Protein AF-A0A358DZY5-F1 (afdb_monomer_lite)

pLDDT: mean 95.73, std 4.22, range [78.06,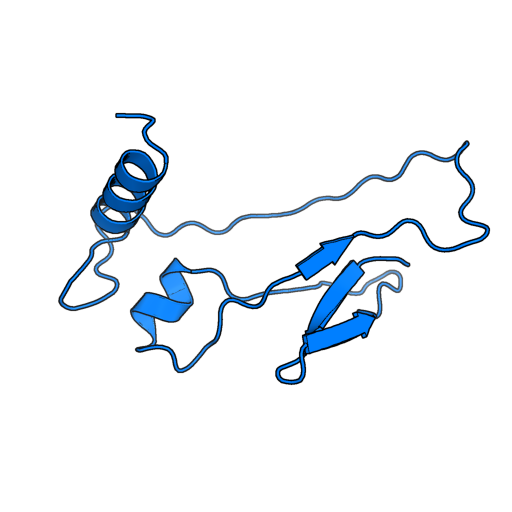 98.81]

InterPro domains:
  IPR005123 Oxoglutarate/iron-dependent dioxygenase domain [PS51471] (1-66)
  IPR027443 Isopenicillin N synthase-like superfamily [G3DSA:2.60.120.330] (1-92)
  IPR044861 Isopenicillin N synthase-like, Fe(2+) 2OG dioxygenase domain [PF03171] (2-66)

Structure (mmCIF, N/CA/C/O backbone):
data_AF-A0A358DZY5-F1
#
_entry.id   AF-A0A358DZY5-F1
#
loop_
_atom_site.group_PDB
_atom_site.id
_atom_site.type_symbol
_atom_site.label_atom_id
_atom_site.label_alt_id
_atom_site.label_comp_id
_atom_site.label_asym_id
_atom_site.label_entity_id
_atom_site.label_seq_id
_atom_site.pdbx_PDB_ins_code
_atom_site.Cartn_x
_atom_site.Cartn_y
_atom_site.Cartn_z
_atom_site.occupancy
_atom_site.B_iso_or_equiv
_atom_site.auth_seq_id
_atom_site.auth_comp_id
_atom_site.auth_asym_id
_atom_site.auth_atom_id
_atom_site.pdbx_PDB_model_num
ATOM 1 N N . PRO A 1 1 ? 10.748 0.073 -16.984 1.00 78.06 1 PRO A N 1
ATOM 2 C CA . PRO A 1 1 ? 10.656 -1.010 -15.970 1.00 78.06 1 PRO A CA 1
ATOM 3 C C . PRO A 1 1 ? 11.398 -0.581 -14.694 1.00 78.06 1 PRO A C 1
ATOM 5 O O . PRO A 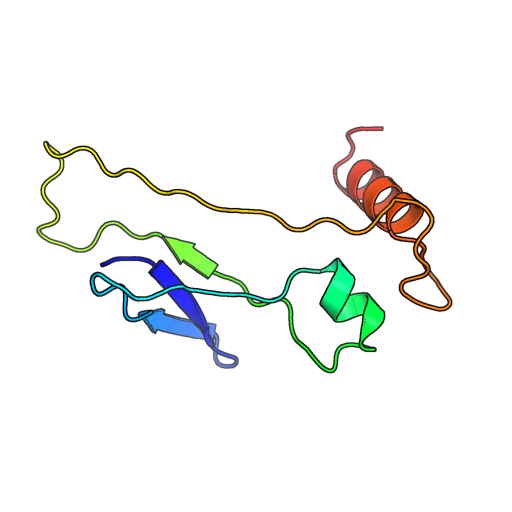1 1 ? 12.312 0.234 -14.794 1.00 78.06 1 PRO A O 1
ATOM 8 N N . GLY A 1 2 ? 10.967 -1.034 -13.514 1.00 90.75 2 GLY A N 1
ATOM 9 C CA . GLY A 1 2 ? 11.598 -0.647 -12.242 1.00 90.75 2 GLY A CA 1
ATOM 10 C C . GLY A 1 2 ? 10.704 -0.764 -11.007 1.00 90.75 2 GLY A C 1
ATOM 11 O O . GLY A 1 2 ? 11.213 -0.683 -9.896 1.00 90.75 2 GLY A O 1
ATOM 12 N N . LEU A 1 3 ? 9.391 -0.951 -11.171 1.00 95.94 3 LEU A N 1
ATOM 13 C CA . LEU A 1 3 ? 8.508 -1.274 -10.052 1.00 95.94 3 LEU A CA 1
ATOM 14 C C . LEU A 1 3 ? 8.802 -2.697 -9.565 1.00 95.94 3 LEU A C 1
ATOM 16 O O . LEU A 1 3 ? 8.816 -3.632 -10.364 1.00 95.94 3 LEU A O 1
ATOM 20 N N . GLN A 1 4 ? 9.014 -2.844 -8.262 1.00 97.31 4 GLN A N 1
ATOM 21 C CA . GLN A 1 4 ? 9.291 -4.114 -7.605 1.00 97.31 4 GLN A CA 1
ATOM 22 C C . GLN A 1 4 ? 8.405 -4.297 -6.379 1.00 97.31 4 GLN A C 1
ATOM 24 O O . GLN A 1 4 ? 8.081 -3.326 -5.691 1.00 97.31 4 GLN A O 1
ATOM 29 N N . VAL A 1 5 ? 8.076 -5.548 -6.074 1.00 97.19 5 VAL A N 1
ATOM 30 C CA . VAL A 1 5 ? 7.349 -5.962 -4.870 1.00 97.19 5 VAL A CA 1
ATOM 31 C C . VAL A 1 5 ? 8.204 -6.924 -4.050 1.00 97.19 5 VAL A C 1
ATOM 33 O O . VAL A 1 5 ? 8.942 -7.735 -4.608 1.00 97.19 5 VAL A O 1
ATOM 36 N N . GLN A 1 6 ? 8.145 -6.816 -2.726 1.00 97.62 6 GLN A N 1
ATOM 37 C CA . GLN A 1 6 ? 8.894 -7.690 -1.833 1.00 97.62 6 GLN A CA 1
ATOM 38 C C . GLN A 1 6 ? 8.157 -9.021 -1.650 1.00 97.6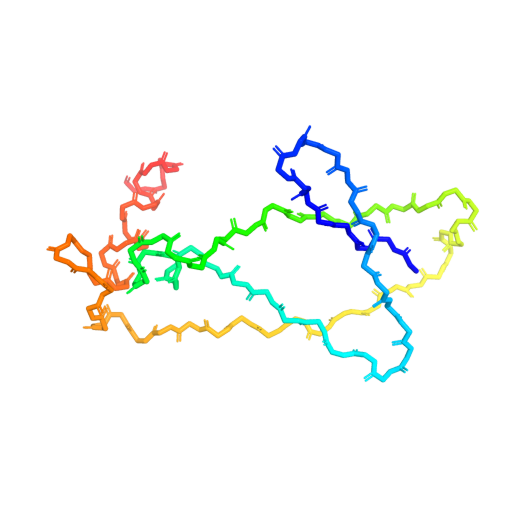2 6 GLN A C 1
ATOM 40 O O . GLN A 1 6 ? 7.005 -9.055 -1.215 1.00 97.62 6 GLN A O 1
ATOM 45 N N . ALA A 1 7 ? 8.821 -10.124 -1.979 1.00 96.38 7 ALA A N 1
ATOM 46 C CA . ALA A 1 7 ? 8.339 -11.468 -1.706 1.00 96.38 7 ALA A CA 1
ATOM 47 C C . ALA A 1 7 ? 8.480 -11.824 -0.217 1.00 96.38 7 ALA A C 1
ATOM 49 O O . ALA A 1 7 ? 9.186 -11.171 0.551 1.00 96.38 7 ALA A O 1
ATOM 50 N N . LYS A 1 8 ? 7.821 -12.911 0.197 1.00 94.38 8 LYS A N 1
ATOM 51 C CA . LYS A 1 8 ? 7.830 -13.378 1.596 1.00 94.38 8 LYS A CA 1
ATOM 52 C C . LYS A 1 8 ? 9.213 -13.804 2.095 1.00 94.38 8 LYS A C 1
ATOM 54 O O . LYS A 1 8 ? 9.451 -13.776 3.296 1.00 94.38 8 LYS A O 1
ATOM 59 N N . ASP A 1 9 ? 10.103 -14.200 1.191 1.00 96.25 9 ASP A N 1
ATOM 60 C CA . ASP A 1 9 ? 11.497 -14.543 1.492 1.00 96.25 9 ASP A CA 1
ATOM 61 C C . ASP A 1 9 ? 12.421 -13.309 1.552 1.00 96.25 9 ASP A C 1
ATOM 63 O O . ASP A 1 9 ? 13.628 -13.444 1.739 1.00 96.25 9 ASP A O 1
ATOM 67 N N . GLY A 1 10 ? 11.863 -12.102 1.396 1.00 96.06 10 GLY A N 1
ATOM 68 C CA . GLY A 1 10 ? 12.593 -10.837 1.395 1.00 96.06 10 GLY A CA 1
ATOM 69 C C . GLY A 1 10 ? 13.211 -10.464 0.046 1.00 96.06 10 GLY A C 1
ATOM 70 O O . GLY A 1 10 ? 13.738 -9.353 -0.074 1.00 96.06 10 GLY A O 1
ATOM 71 N N . SER A 1 11 ? 13.133 -11.337 -0.964 1.00 97.50 11 SER A N 1
ATOM 72 C CA . SER A 1 11 ? 13.585 -11.035 -2.323 1.00 97.50 11 SER A CA 1
ATOM 73 C C . SER A 1 11 ? 12.676 -10.010 -3.009 1.00 97.50 11 SER A C 1
ATOM 75 O O . SER A 1 11 ? 11.540 -9.773 -2.595 1.00 97.50 11 SER A O 1
ATOM 77 N N . TRP A 1 12 ? 13.187 -9.365 -4.057 1.00 97.50 12 TRP A N 1
ATOM 78 C CA . TRP A 1 12 ? 12.436 -8.387 -4.843 1.00 97.50 12 TRP A CA 1
ATOM 79 C C . TRP A 1 12 ? 12.020 -8.999 -6.174 1.00 97.50 12 TRP A C 1
ATOM 81 O O . TRP A 1 12 ? 12.865 -9.490 -6.919 1.00 97.50 12 TRP A O 1
ATOM 91 N N . LEU A 1 13 ? 10.725 -8.937 -6.471 1.00 96.31 13 LEU A N 1
ATOM 92 C CA . LEU A 1 13 ? 10.141 -9.400 -7.724 1.00 96.31 13 LEU A CA 1
ATOM 93 C C . LEU A 1 13 ? 9.823 -8.199 -8.609 1.00 96.31 13 LEU A C 1
ATOM 95 O O . LEU A 1 13 ? 9.160 -7.260 -8.161 1.00 96.31 13 LEU A O 1
ATOM 99 N N . ASP A 1 14 ? 10.268 -8.235 -9.862 1.00 95.38 14 ASP A N 1
ATOM 100 C CA . ASP A 1 14 ? 9.920 -7.217 -10.850 1.00 95.38 14 ASP A CA 1
ATOM 101 C C . ASP A 1 14 ? 8.451 -7.332 -11.263 1.00 95.38 14 ASP A C 1
ATOM 103 O O . ASP A 1 14 ? 7.934 -8.418 -11.535 1.00 95.38 14 ASP A O 1
ATOM 107 N N . VAL A 1 15 ? 7.776 -6.187 -11.338 1.00 94.50 15 VAL A N 1
ATOM 108 C CA . VAL A 1 15 ? 6.397 -6.102 -11.816 1.00 94.50 15 VAL A CA 1
ATOM 109 C C . VAL A 1 15 ? 6.408 -5.818 -13.323 1.00 94.50 15 VAL A C 1
ATOM 111 O O . VAL A 1 15 ? 7.026 -4.836 -13.745 1.00 94.50 15 VAL A O 1
ATOM 114 N N . PRO A 1 16 ? 5.715 -6.617 -14.157 1.00 91.31 16 PRO A N 1
ATOM 115 C CA . PRO A 1 16 ? 5.561 -6.321 -15.581 1.00 91.31 16 PRO A CA 1
ATOM 116 C C . PRO A 1 16 ? 4.841 -4.982 -15.798 1.00 91.31 16 PRO A C 1
ATOM 118 O O . PRO A 1 16 ? 3.693 -4.808 -15.393 1.00 91.31 16 PRO A O 1
ATOM 121 N N . CYS A 1 17 ? 5.505 -4.021 -16.443 1.00 87.81 17 CYS A N 1
ATOM 122 C CA . CYS A 1 17 ? 4.996 -2.655 -16.643 1.00 87.81 17 CYS A CA 1
ATOM 123 C C . CYS A 1 17 ? 4.849 -2.293 -18.128 1.00 87.81 17 CYS A C 1
ATOM 125 O O . CYS A 1 17 ? 5.196 -1.180 -18.529 1.00 87.81 17 CYS A O 1
ATOM 127 N N . ASP A 1 18 ? 4.393 -3.237 -18.948 1.00 92.81 18 ASP A N 1
ATOM 128 C CA . ASP A 1 18 ? 4.134 -2.993 -20.365 1.00 92.81 18 ASP A CA 1
ATOM 129 C C . ASP A 1 18 ? 2.991 -1.990 -20.564 1.00 92.81 18 ASP A C 1
ATOM 131 O O . ASP A 1 18 ? 2.112 -1.825 -19.712 1.00 92.81 18 ASP A O 1
ATOM 135 N N . PHE A 1 19 ? 2.995 -1.298 -21.704 1.00 94.06 19 PHE A N 1
ATOM 136 C CA . PHE A 1 19 ? 1.908 -0.385 -22.047 1.00 94.06 19 PHE A CA 1
ATOM 137 C C . PHE A 1 19 ? 0.569 -1.128 -22.089 1.00 94.06 19 PHE A C 1
ATOM 139 O O . PHE A 1 19 ? 0.451 -2.182 -22.707 1.00 94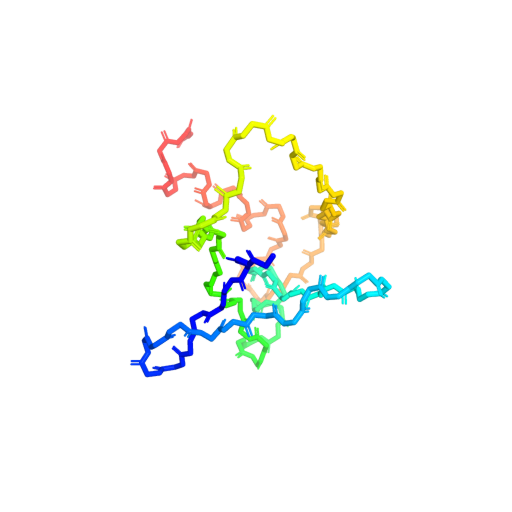.06 19 PHE A O 1
ATOM 146 N N . GLY A 1 20 ? -0.444 -0.548 -21.445 1.00 94.50 20 GLY A N 1
ATOM 147 C CA . GLY A 1 20 ? -1.762 -1.165 -21.289 1.00 94.50 20 GLY A CA 1
ATOM 148 C C . GLY A 1 20 ? -1.933 -1.952 -19.988 1.00 94.50 20 GLY A C 1
ATOM 149 O O . GLY A 1 20 ? -3.072 -2.211 -19.606 1.00 94.50 20 GLY A O 1
ATOM 150 N N . ASN A 1 21 ? -0.853 -2.260 -19.258 1.00 95.38 21 ASN A N 1
ATOM 151 C CA . ASN A 1 21 ? -0.974 -2.866 -17.934 1.00 95.38 21 ASN A CA 1
ATOM 152 C C . ASN A 1 21 ? -1.454 -1.835 -16.905 1.00 95.38 21 ASN A C 1
ATOM 154 O O . ASN A 1 21 ? -0.940 -0.716 -16.829 1.00 95.38 21 ASN A O 1
ATOM 158 N N . LEU A 1 22 ? -2.397 -2.253 -16.061 1.00 95.50 22 LEU A N 1
ATOM 159 C CA . LEU A 1 22 ? -2.801 -1.536 -14.857 1.00 95.50 22 LEU A CA 1
ATOM 160 C C . LEU A 1 22 ? -2.371 -2.347 -13.638 1.00 95.50 22 LEU A C 1
ATOM 162 O O . LEU A 1 22 ? -2.798 -3.487 -13.464 1.00 95.50 22 LEU A O 1
ATOM 166 N N . ILE A 1 23 ? -1.540 -1.748 -12.790 1.00 96.62 23 ILE A N 1
ATOM 167 C CA . ILE A 1 23 ? -1.091 -2.383 -11.552 1.00 96.62 23 ILE A CA 1
ATOM 168 C C . ILE A 1 23 ? -2.008 -1.951 -10.412 1.00 96.62 23 ILE A C 1
ATOM 170 O O . ILE A 1 23 ? -2.255 -0.760 -10.232 1.00 96.62 23 ILE A O 1
ATOM 174 N N . VAL A 1 24 ? -2.495 -2.924 -9.643 1.00 97.44 24 VAL A N 1
ATOM 175 C CA . VAL A 1 24 ? -3.345 -2.709 -8.467 1.00 97.44 24 VAL A CA 1
ATOM 176 C C . VAL A 1 24 ? -2.713 -3.424 -7.281 1.00 97.44 24 VAL A C 1
ATOM 178 O O . VAL A 1 24 ? -2.353 -4.596 -7.385 1.00 97.44 24 VAL A O 1
ATOM 181 N N . ASN A 1 25 ? -2.583 -2.729 -6.154 1.00 97.81 25 ASN A N 1
ATOM 182 C CA . ASN A 1 25 ? -2.065 -3.293 -4.913 1.00 97.81 25 ASN A CA 1
ATOM 183 C C . ASN A 1 25 ? -3.037 -3.081 -3.749 1.00 97.81 25 ASN A C 1
ATOM 185 O O . ASN A 1 25 ? -3.891 -2.197 -3.765 1.00 97.81 25 ASN A O 1
ATOM 189 N N . ILE A 1 26 ? -2.863 -3.904 -2.720 1.00 98.50 26 ILE A N 1
ATOM 190 C CA . ILE A 1 26 ? -3.563 -3.788 -1.442 1.00 98.50 26 ILE A CA 1
ATOM 191 C C . ILE A 1 26 ? -2.849 -2.747 -0.574 1.00 98.50 26 ILE A C 1
ATOM 193 O O . ILE A 1 26 ? -1.622 -2.633 -0.636 1.00 98.50 26 ILE A O 1
ATOM 197 N N . GLY A 1 27 ? -3.619 -1.997 0.216 1.00 98.38 27 GLY A N 1
ATOM 198 C CA . GLY A 1 27 ? -3.112 -1.065 1.224 1.00 98.38 27 GLY A CA 1
ATOM 199 C C . GLY A 1 27 ? -3.519 -1.459 2.646 1.00 98.38 27 GLY A C 1
ATOM 200 O O . GLY A 1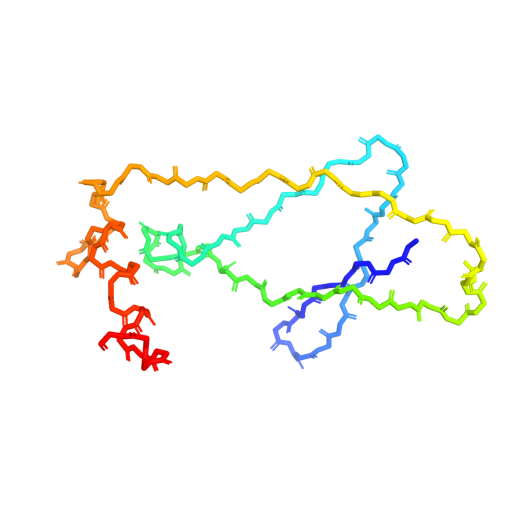 27 ? -4.395 -2.305 2.843 1.00 98.38 27 GLY A O 1
ATOM 201 N N . ASP A 1 28 ? -2.910 -0.802 3.633 1.00 98.50 28 ASP A N 1
ATOM 202 C CA . ASP A 1 28 ? -3.012 -1.138 5.063 1.00 98.50 28 ASP A CA 1
ATOM 203 C C . ASP A 1 28 ? -4.458 -1.230 5.572 1.00 98.50 28 ASP A C 1
ATOM 205 O O . ASP A 1 28 ? -4.802 -2.163 6.293 1.00 98.50 28 ASP A O 1
ATOM 209 N N . MET A 1 29 ? -5.336 -0.315 5.148 1.00 98.62 29 MET A N 1
ATOM 210 C CA . MET A 1 29 ? -6.735 -0.315 5.590 1.00 98.62 29 MET A CA 1
ATOM 211 C C . MET A 1 29 ? -7.519 -1.542 5.100 1.00 98.62 29 MET A C 1
ATOM 213 O O . MET A 1 29 ? -8.379 -2.040 5.819 1.00 98.62 29 MET A O 1
ATOM 217 N N . LEU A 1 30 ? -7.221 -2.063 3.903 1.00 98.69 30 LEU A N 1
ATOM 218 C CA . LEU A 1 30 ? -7.851 -3.291 3.402 1.00 98.69 30 LEU A CA 1
ATOM 219 C C . LEU A 1 30 ? -7.231 -4.545 4.038 1.00 98.69 30 LEU A C 1
ATOM 221 O O . LEU A 1 30 ? -7.924 -5.541 4.247 1.00 98.69 30 LEU A O 1
ATOM 225 N N . GLN A 1 31 ? -5.946 -4.493 4.397 1.00 98.69 31 GLN A N 1
ATOM 226 C CA . GLN A 1 31 ? -5.323 -5.541 5.203 1.00 98.69 31 GLN A CA 1
ATOM 227 C C . GLN A 1 31 ? -5.996 -5.653 6.578 1.00 98.69 31 GLN A C 1
ATOM 229 O O . GLN A 1 31 ? -6.373 -6.755 6.972 1.00 98.69 31 GLN A O 1
ATOM 234 N N . GLU A 1 32 ? -6.207 -4.528 7.266 1.00 98.50 32 GLU A N 1
ATOM 235 C CA . GLU A 1 32 ? -6.947 -4.476 8.535 1.00 98.50 32 GLU A CA 1
ATOM 236 C C . GLU A 1 32 ? -8.379 -5.002 8.355 1.00 98.50 32 GLU A C 1
ATOM 238 O O . GLU A 1 32 ? -8.809 -5.902 9.074 1.00 98.50 32 GLU A O 1
ATOM 243 N N . ALA A 1 33 ? -9.091 -4.512 7.333 1.00 98.62 33 ALA A N 1
ATOM 244 C CA . ALA A 1 33 ? -10.486 -4.879 7.097 1.00 98.62 33 ALA A CA 1
ATOM 245 C C . ALA A 1 33 ? -10.707 -6.352 6.725 1.00 98.62 33 ALA A C 1
ATOM 247 O O . ALA A 1 33 ? -11.806 -6.880 6.877 1.00 98.62 33 ALA A O 1
ATOM 248 N N . SER A 1 34 ? -9.670 -7.025 6.231 1.00 98.56 34 SER A N 1
ATOM 249 C CA . SER A 1 34 ? -9.727 -8.438 5.852 1.00 98.56 34 SER A CA 1
ATOM 250 C C . SER A 1 34 ? -9.167 -9.380 6.917 1.00 98.56 34 SER A C 1
ATOM 252 O O . SER A 1 34 ? -8.966 -10.560 6.629 1.00 98.56 34 SER A O 1
ATOM 254 N N . GLY A 1 35 ? -8.868 -8.886 8.126 1.00 98.00 35 GLY A N 1
ATOM 255 C CA . GLY A 1 35 ? -8.233 -9.697 9.168 1.00 98.00 35 GLY A CA 1
ATOM 256 C C . GLY A 1 35 ? -6.890 -10.273 8.711 1.00 98.00 35 GLY A C 1
ATOM 257 O O . GLY A 1 35 ? -6.579 -11.426 8.997 1.00 98.00 35 GLY A O 1
ATOM 258 N N . HIS A 1 36 ? -6.121 -9.486 7.952 1.00 97.19 36 HIS A N 1
ATOM 259 C CA . HIS A 1 36 ? -4.848 -9.863 7.330 1.00 97.19 36 HIS A CA 1
ATOM 260 C C . HIS A 1 36 ? -4.920 -10.958 6.250 1.00 97.19 36 HIS A C 1
ATOM 262 O O . HIS A 1 36 ? -3.878 -11.480 5.851 1.00 97.19 36 HIS A O 1
ATOM 268 N N . TYR A 1 37 ? -6.105 -11.281 5.715 1.00 98.19 37 TYR A N 1
ATOM 269 C CA . TYR A 1 37 ? -6.214 -12.195 4.570 1.00 98.19 37 TYR A CA 1
ATOM 270 C C . TYR A 1 37 ? -5.542 -11.622 3.309 1.00 98.19 37 TYR A C 1
ATOM 272 O O . TYR A 1 37 ? -4.849 -12.346 2.592 1.00 98.19 37 TYR A O 1
ATOM 280 N N . PHE A 1 38 ? -5.695 -10.316 3.057 1.00 98.06 38 PHE A N 1
ATOM 281 C CA . PHE A 1 38 ? -5.028 -9.617 1.956 1.00 98.06 38 PHE A CA 1
ATOM 282 C C . PHE A 1 38 ? -3.847 -8.772 2.467 1.00 98.06 38 PHE A C 1
ATOM 284 O O . PHE A 1 38 ? -4.076 -7.766 3.139 1.00 98.06 38 PHE A O 1
ATOM 291 N N . PRO A 1 39 ? -2.587 -9.125 2.152 1.00 97.25 39 PRO A N 1
ATOM 292 C CA . PRO A 1 39 ? -1.425 -8.409 2.672 1.00 97.25 39 PRO A CA 1
ATOM 293 C C . PRO A 1 39 ? -1.143 -7.093 1.925 1.00 97.25 39 PRO A C 1
ATOM 295 O O . PRO A 1 39 ? -1.022 -7.068 0.698 1.00 97.25 39 PRO A O 1
ATOM 298 N N . SER A 1 40 ? -0.941 -6.012 2.680 1.00 98.06 40 SER A N 1
ATOM 299 C CA . SER A 1 40 ? -0.370 -4.745 2.210 1.00 98.06 40 SER A CA 1
ATOM 300 C C . SER A 1 40 ? 1.129 -4.947 1.996 1.00 98.06 40 SER A C 1
ATOM 302 O O . SER A 1 40 ? 1.910 -5.019 2.943 1.00 98.06 40 SER A O 1
ATOM 304 N N . THR A 1 41 ? 1.527 -5.167 0.742 1.00 97.56 41 THR A N 1
ATOM 305 C CA . THR A 1 41 ? 2.882 -5.640 0.421 1.00 97.56 41 THR A CA 1
ATOM 306 C C . THR A 1 41 ? 3.830 -4.474 0.137 1.00 97.56 41 THR A C 1
ATOM 308 O O . THR A 1 41 ? 3.499 -3.556 -0.621 1.00 97.56 41 THR A O 1
ATOM 311 N N . THR A 1 42 ? 5.039 -4.536 0.702 1.00 97.88 42 THR A N 1
ATOM 312 C CA . THR A 1 42 ? 6.108 -3.566 0.443 1.00 97.88 42 THR A CA 1
ATOM 313 C C . THR A 1 42 ? 6.460 -3.540 -1.042 1.00 97.88 42 THR A C 1
ATOM 315 O O . THR A 1 42 ? 6.712 -4.578 -1.655 1.00 97.88 42 THR A O 1
ATOM 318 N N . HIS A 1 43 ? 6.524 -2.346 -1.621 1.00 97.81 43 HIS A N 1
ATOM 319 C CA . HIS A 1 43 ? 6.910 -2.133 -3.011 1.00 97.81 43 HIS A CA 1
ATOM 320 C C . HIS A 1 43 ? 7.843 -0.926 -3.133 1.00 97.81 43 HIS A C 1
ATOM 322 O O . HIS A 1 43 ? 7.859 -0.043 -2.276 1.00 97.81 43 HIS A O 1
ATOM 328 N N . ARG A 1 44 ? 8.646 -0.893 -4.198 1.00 97.00 44 ARG A N 1
ATOM 329 C CA . ARG A 1 44 ? 9.575 0.207 -4.496 1.00 97.00 44 ARG A CA 1
ATOM 330 C C . ARG A 1 44 ? 9.707 0.421 -5.996 1.00 97.00 44 ARG A C 1
ATOM 332 O O . ARG A 1 44 ? 9.390 -0.467 -6.780 1.00 97.00 44 ARG A O 1
ATOM 339 N N . VAL A 1 45 ? 10.242 1.572 -6.391 1.00 96.38 45 VAL A N 1
ATOM 340 C CA . VAL A 1 45 ? 10.660 1.825 -7.774 1.00 96.38 45 VAL A CA 1
ATOM 341 C C . VAL A 1 45 ? 12.168 2.032 -7.796 1.00 96.38 45 VAL A C 1
ATOM 343 O O . VAL A 1 45 ? 12.673 2.956 -7.166 1.00 96.38 45 VAL A O 1
ATOM 346 N N . VAL A 1 46 ? 12.881 1.173 -8.520 1.00 94.19 46 VAL A N 1
ATOM 347 C CA . VAL A 1 46 ? 14.320 1.309 -8.767 1.00 94.19 46 VAL A CA 1
ATOM 348 C C . VAL A 1 46 ? 14.578 1.931 -10.139 1.00 94.19 46 VAL A C 1
ATOM 350 O O . VAL A 1 46 ? 13.747 1.858 -11.051 1.00 94.19 46 VAL A O 1
ATOM 353 N N . ASN A 1 47 ? 15.752 2.539 -10.293 1.00 92.12 47 ASN A N 1
ATOM 354 C CA . ASN A 1 47 ? 16.293 2.891 -11.600 1.00 92.12 47 ASN A CA 1
ATOM 355 C C . ASN A 1 47 ? 17.195 1.736 -12.053 1.00 92.12 47 ASN A C 1
ATOM 357 O O . ASN A 1 47 ? 18.245 1.555 -11.441 1.00 92.12 47 ASN A O 1
ATOM 361 N N . PRO A 1 48 ? 16.789 0.929 -13.049 1.00 83.62 48 PRO A N 1
ATOM 362 C CA . PRO A 1 48 ? 17.625 -0.165 -13.527 1.00 83.62 48 PRO A CA 1
ATOM 363 C C . PRO A 1 48 ? 18.871 0.368 -14.242 1.00 83.62 48 PRO A C 1
ATOM 365 O O . PRO A 1 48 ? 18.859 1.480 -14.782 1.00 83.62 48 PRO A O 1
ATOM 368 N N . ASP A 1 49 ? 19.921 -0.449 -14.286 1.00 83.56 49 ASP A N 1
ATOM 369 C CA . ASP A 1 49 ? 21.140 -0.130 -15.025 1.00 83.56 49 ASP A CA 1
ATOM 370 C C . ASP A 1 49 ? 20.821 0.144 -16.501 1.00 83.56 49 ASP A C 1
ATOM 372 O O . ASP A 1 49 ? 20.042 -0.568 -17.139 1.00 83.56 49 ASP A O 1
ATOM 376 N N . GLY A 1 50 ? 21.395 1.220 -17.041 1.00 83.25 50 GLY A N 1
ATOM 377 C CA . GLY A 1 50 ? 21.126 1.667 -18.411 1.00 83.25 50 GLY A CA 1
ATOM 378 C C . GLY A 1 50 ? 19.817 2.444 -18.594 1.00 83.25 50 GLY A C 1
ATOM 379 O O . GLY A 1 50 ? 19.479 2.791 -19.726 1.00 83.25 50 GLY A O 1
ATOM 380 N N . ALA A 1 51 ? 19.082 2.757 -17.521 1.00 84.75 51 ALA A N 1
ATOM 381 C CA . ALA A 1 51 ? 17.965 3.689 -17.614 1.00 84.75 51 ALA A CA 1
ATOM 382 C C . ALA A 1 51 ? 18.446 5.071 -18.092 1.00 84.75 51 ALA A C 1
ATOM 384 O O . ALA A 1 51 ? 19.389 5.647 -17.548 1.00 84.75 51 ALA A O 1
ATOM 385 N N . ASP A 1 52 ? 17.769 5.618 -19.102 1.00 86.62 52 ASP A N 1
ATOM 386 C CA . ASP A 1 52 ? 18.071 6.946 -19.632 1.00 86.62 52 ASP A CA 1
ATOM 387 C C . ASP A 1 52 ? 17.654 8.025 -18.621 1.00 86.62 52 ASP A C 1
ATOM 389 O O . ASP A 1 52 ? 16.471 8.335 -18.459 1.00 86.62 52 ASP A O 1
ATOM 393 N N . MET A 1 53 ? 18.645 8.594 -17.932 1.00 87.31 53 MET A N 1
ATOM 394 C CA . MET A 1 53 ? 18.456 9.638 -16.920 1.00 87.31 53 MET A CA 1
ATOM 395 C C . MET A 1 53 ? 18.046 10.992 -17.517 1.00 87.31 53 MET A C 1
ATOM 397 O O . MET A 1 53 ? 17.689 11.902 -16.773 1.00 87.31 53 MET A O 1
ATOM 401 N N . THR A 1 54 ? 18.084 11.147 -18.844 1.00 93.44 54 THR A N 1
ATOM 402 C CA . THR A 1 54 ? 17.666 12.384 -19.523 1.00 93.44 54 THR A CA 1
ATOM 403 C C . THR A 1 54 ? 16.169 12.413 -19.828 1.00 93.44 54 THR A C 1
ATOM 405 O O . THR A 1 54 ? 15.622 13.466 -20.163 1.00 93.44 54 THR A O 1
ATOM 408 N N . LYS A 1 55 ? 15.478 11.271 -19.712 1.00 91.31 55 LYS A N 1
ATOM 409 C CA . LYS A 1 55 ? 14.046 11.149 -20.006 1.00 91.31 55 LYS A CA 1
ATOM 410 C C . LYS A 1 55 ? 13.206 11.353 -18.756 1.00 91.31 55 LYS A C 1
ATOM 412 O O . LYS A 1 55 ? 13.427 10.737 -17.717 1.00 91.31 55 LYS A O 1
ATOM 417 N N . SER A 1 56 ? 12.157 12.156 -18.893 1.00 92.50 56 SER A N 1
ATOM 418 C CA . SER A 1 56 ? 11.124 12.271 -17.868 1.00 92.50 56 SER A CA 1
ATOM 419 C C . SER A 1 56 ? 10.283 10.994 -17.785 1.00 92.50 56 SER A C 1
ATOM 421 O O . SER A 1 56 ? 9.979 10.363 -18.799 1.00 92.50 56 SER A O 1
ATOM 423 N N . ARG A 1 57 ? 9.854 10.645 -16.569 1.00 91.75 57 ARG A N 1
ATOM 424 C CA . ARG A 1 57 ? 8.899 9.566 -16.294 1.00 91.75 57 ARG A CA 1
ATOM 425 C C . ARG A 1 57 ? 7.661 10.165 -15.638 1.00 91.75 57 ARG A C 1
ATOM 427 O O . ARG A 1 57 ? 7.782 10.849 -14.628 1.00 91.75 57 ARG A O 1
ATOM 434 N N . ILE A 1 58 ? 6.489 9.889 -16.200 1.00 93.62 58 ILE A N 1
ATOM 435 C CA . ILE A 1 58 ? 5.197 10.288 -15.633 1.00 93.62 58 ILE A CA 1
ATOM 436 C C . ILE A 1 58 ? 4.475 9.034 -15.146 1.00 93.62 58 ILE A C 1
ATOM 438 O O . ILE A 1 58 ? 4.518 7.993 -15.800 1.00 93.62 58 ILE A O 1
ATOM 442 N N . SER A 1 59 ? 3.822 9.140 -13.992 1.00 95.06 59 SER A N 1
ATOM 443 C CA . SER A 1 59 ? 2.958 8.099 -13.436 1.00 95.06 59 SER A CA 1
ATOM 444 C C . SER A 1 59 ? 1.664 8.730 -12.939 1.00 95.06 59 SER A C 1
ATOM 446 O O . SER A 1 59 ? 1.662 9.897 -12.550 1.00 95.06 59 SER A O 1
ATOM 448 N N . LEU A 1 60 ? 0.575 7.964 -12.975 1.00 97.06 60 LEU A N 1
ATOM 449 C CA . LEU A 1 60 ? -0.762 8.421 -12.598 1.00 97.06 60 LEU A CA 1
ATOM 450 C C . LEU A 1 60 ? -1.337 7.502 -11.505 1.00 97.06 60 LEU A C 1
ATOM 452 O O . LEU A 1 60 ? -2.254 6.729 -11.786 1.00 97.06 60 LEU A O 1
ATOM 456 N N . PRO A 1 61 ? -0.776 7.507 -10.280 1.00 97.25 61 PRO A N 1
ATOM 457 C CA . PRO A 1 61 ? -1.299 6.681 -9.201 1.00 97.25 61 PRO A CA 1
ATOM 458 C C . PRO A 1 61 ? -2.639 7.232 -8.702 1.00 97.25 61 PRO A C 1
ATOM 460 O O . PRO A 1 61 ? -2.779 8.428 -8.447 1.00 97.25 61 PRO A O 1
ATOM 463 N N . LEU A 1 62 ? -3.611 6.340 -8.516 1.00 98.19 62 LEU A N 1
ATOM 464 C CA . LEU A 1 62 ? -4.879 6.644 -7.860 1.00 98.19 62 LEU A CA 1
ATOM 465 C C . LEU A 1 62 ? -4.933 5.924 -6.513 1.00 98.19 62 LEU A C 1
ATOM 467 O O . LEU A 1 62 ? -4.932 4.696 -6.463 1.00 98.19 62 LEU A O 1
ATOM 471 N N . PHE A 1 63 ? -5.030 6.688 -5.426 1.00 98.19 63 PHE A N 1
ATOM 472 C CA . PHE A 1 63 ? -5.157 6.143 -4.076 1.00 98.19 63 PHE A CA 1
ATOM 473 C C . PHE A 1 63 ? -6.619 6.159 -3.632 1.00 98.19 63 PHE A C 1
ATOM 475 O O . PHE A 1 63 ? -7.153 7.201 -3.241 1.00 98.19 63 PHE A O 1
ATOM 482 N N . LEU A 1 64 ? -7.270 4.997 -3.684 1.00 98.44 64 LEU A N 1
ATOM 483 C CA . LEU A 1 64 ? -8.641 4.837 -3.207 1.00 98.44 64 LEU A CA 1
ATOM 484 C C . LEU A 1 64 ? -8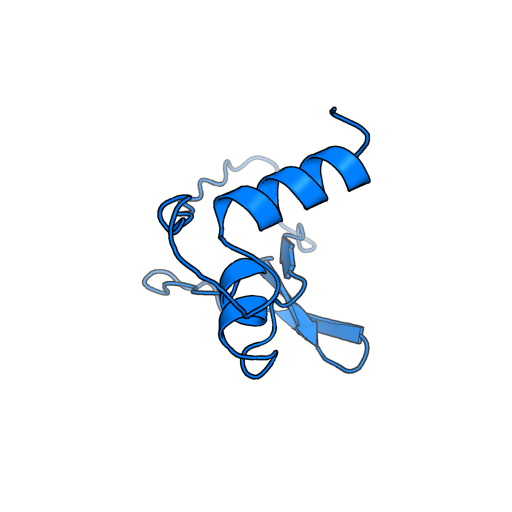.666 4.801 -1.677 1.00 98.44 64 LEU A C 1
ATOM 486 O O . LEU A 1 64 ? -8.154 3.866 -1.066 1.00 98.44 64 LEU A O 1
ATOM 490 N N . HIS A 1 65 ? -9.282 5.815 -1.071 1.00 98.44 65 HIS A N 1
ATOM 491 C CA . HIS A 1 65 ? -9.453 5.904 0.376 1.00 98.44 65 HIS A CA 1
ATOM 492 C C . HIS A 1 65 ? -10.913 5.643 0.767 1.00 98.44 65 HIS A C 1
ATOM 494 O O . HIS A 1 65 ? -11.819 6.203 0.138 1.00 98.44 65 HIS A O 1
ATOM 500 N N . PRO A 1 66 ? -11.172 4.828 1.805 1.00 98.31 66 PRO A N 1
ATOM 501 C CA . PRO A 1 66 ? -12.502 4.729 2.390 1.00 98.31 66 PRO A CA 1
ATOM 502 C C . PRO A 1 66 ? -12.892 6.050 3.064 1.00 98.31 66 PRO A C 1
ATOM 504 O O . PRO A 1 66 ? -12.039 6.863 3.430 1.00 98.31 66 PRO A O 1
ATOM 507 N N . ARG A 1 67 ? -14.199 6.262 3.262 1.00 98.69 67 ARG A N 1
ATOM 508 C CA . ARG A 1 67 ? -14.658 7.384 4.089 1.00 98.69 67 ARG A CA 1
ATOM 509 C C . ARG A 1 67 ? -14.186 7.189 5.541 1.00 98.69 67 ARG A C 1
ATOM 511 O O . ARG A 1 67 ? -14.105 6.043 5.984 1.00 98.69 67 ARG A O 1
ATOM 518 N N . PRO A 1 68 ? -13.907 8.268 6.297 1.00 98.69 68 PRO A N 1
ATOM 519 C CA . PRO A 1 68 ? -13.369 8.157 7.656 1.00 98.69 68 PRO A CA 1
ATOM 520 C C . PRO A 1 68 ? -14.227 7.335 8.630 1.00 98.69 68 PRO A C 1
ATOM 522 O O . PRO A 1 68 ? -13.687 6.737 9.555 1.00 98.69 68 PRO A O 1
ATOM 525 N N . ASP A 1 69 ? -15.541 7.294 8.422 1.00 98.56 69 ASP A N 1
ATOM 526 C CA . ASP A 1 69 ? -16.530 6.592 9.246 1.00 98.56 69 ASP A CA 1
ATOM 527 C C . ASP A 1 69 ? -16.661 5.092 8.930 1.00 98.56 69 ASP A C 1
ATOM 529 O O . ASP A 1 69 ? -17.341 4.367 9.656 1.00 98.56 69 ASP A O 1
ATOM 533 N N . VAL A 1 70 ? -16.010 4.599 7.871 1.00 98.81 70 VAL A N 1
ATOM 534 C CA . VAL A 1 70 ? -16.014 3.171 7.535 1.00 98.81 70 VAL A CA 1
ATOM 535 C C . VAL A 1 70 ? -15.309 2.385 8.637 1.00 98.81 70 VAL A C 1
ATOM 537 O O . VAL A 1 70 ? -14.138 2.628 8.932 1.00 98.81 70 VAL A O 1
ATOM 540 N N . VAL A 1 71 ? -16.019 1.418 9.219 1.00 98.75 71 VAL A N 1
ATOM 541 C CA . VAL A 1 71 ? -15.465 0.445 10.166 1.00 98.75 71 VAL A CA 1
ATOM 542 C C . VAL A 1 71 ? -14.593 -0.542 9.392 1.00 98.75 71 VAL A C 1
ATOM 544 O O . VAL A 1 71 ? -15.077 -1.200 8.474 1.00 98.75 71 VAL A O 1
ATOM 547 N N . LEU A 1 72 ? -13.309 -0.617 9.743 1.00 98.75 72 LEU A N 1
ATOM 548 C CA . LEU A 1 72 ? -12.368 -1.583 9.176 1.00 98.75 72 LEU A CA 1
ATOM 549 C C . LEU A 1 72 ? -12.404 -2.876 9.992 1.00 98.75 72 LEU A C 1
ATOM 551 O O . LEU A 1 72 ? -12.567 -3.953 9.438 1.00 98.75 72 LEU A O 1
ATOM 555 N N . SER A 1 73 ? -12.309 -2.768 11.314 1.00 98.56 73 SER A N 1
ATOM 556 C CA . SER A 1 73 ? -12.285 -3.905 12.236 1.00 98.56 73 SER A CA 1
ATOM 557 C C . SER A 1 73 ? -12.958 -3.543 13.560 1.00 98.56 73 SER A C 1
ATOM 559 O O . SER A 1 73 ? -13.401 -2.410 13.753 1.00 98.56 73 SER A O 1
ATOM 561 N N . GLU A 1 74 ? -12.989 -4.478 14.513 1.00 98.19 74 GLU A N 1
ATOM 562 C CA . GLU A 1 74 ? -13.418 -4.192 15.892 1.00 98.19 74 GLU A CA 1
ATOM 563 C C . GLU A 1 74 ? -12.556 -3.116 16.577 1.00 98.19 74 GLU A C 1
ATOM 565 O O . GLU A 1 74 ? -12.982 -2.507 17.556 1.00 98.19 74 GLU A O 1
ATOM 570 N N . ARG A 1 75 ? -11.344 -2.868 16.062 1.00 97.94 75 ARG A N 1
ATOM 571 C CA . ARG A 1 75 ? -10.376 -1.928 16.634 1.00 97.94 75 ARG A CA 1
ATOM 572 C C . ARG A 1 75 ? -10.449 -0.541 16.009 1.00 97.94 75 ARG A C 1
ATOM 574 O O . ARG A 1 75 ? -10.183 0.444 16.695 1.00 97.94 75 ARG A O 1
ATOM 581 N N . HIS A 1 76 ? -10.764 -0.456 14.714 1.00 98.56 76 HIS A N 1
ATOM 582 C CA . HIS A 1 76 ? -10.573 0.774 13.951 1.00 98.56 76 HIS A CA 1
ATOM 583 C C . HIS A 1 76 ? -11.707 1.073 12.967 1.00 98.56 76 HIS A C 1
ATOM 585 O O . HIS A 1 76 ? -12.141 0.229 12.185 1.00 98.56 76 HIS A O 1
ATOM 591 N N . THR A 1 77 ? -12.089 2.348 12.921 1.00 98.81 77 THR A N 1
ATOM 592 C CA . THR A 1 77 ? -12.563 3.004 11.694 1.00 98.81 77 THR A CA 1
ATOM 593 C C . THR A 1 77 ? -11.372 3.480 10.859 1.00 98.81 77 THR A C 1
ATOM 595 O O . THR A 1 77 ? -10.265 3.639 11.385 1.00 98.81 77 THR A O 1
ATOM 598 N N . ALA A 1 78 ? -11.590 3.784 9.579 1.00 98.75 78 ALA A N 1
ATOM 599 C CA . ALA A 1 78 ? -10.565 4.380 8.723 1.00 98.75 78 ALA A CA 1
ATOM 600 C C . ALA A 1 78 ? -9.998 5.686 9.308 1.00 98.75 78 ALA A C 1
ATOM 602 O O . ALA A 1 78 ? -8.784 5.899 9.295 1.00 98.75 78 ALA A O 1
ATOM 603 N N . GLY A 1 79 ? -10.858 6.535 9.880 1.00 98.62 79 GLY A N 1
ATOM 604 C CA . GLY A 1 79 ? -10.455 7.774 10.541 1.00 98.62 79 GLY A CA 1
ATOM 605 C C . GLY A 1 79 ? -9.569 7.528 11.762 1.00 98.62 79 GLY A C 1
ATOM 606 O O . GLY A 1 79 ? -8.504 8.133 11.875 1.00 98.62 79 GLY A O 1
ATOM 607 N N . SER A 1 80 ? -9.958 6.599 12.644 1.00 98.69 80 SER A N 1
ATOM 608 C CA . SER A 1 80 ? -9.144 6.266 13.823 1.00 98.69 80 SER A CA 1
ATOM 609 C C . SER A 1 80 ? -7.818 5.595 13.461 1.00 98.69 80 SER A C 1
ATOM 611 O O . SER A 1 80 ? -6.820 5.864 14.119 1.00 98.69 80 SER A O 1
ATOM 613 N N . TYR A 1 81 ? -7.789 4.772 12.404 1.00 98.69 81 TYR A N 1
ATOM 614 C CA . TYR A 1 81 ? -6.565 4.122 11.925 1.00 98.69 81 TYR A CA 1
ATOM 615 C C . TYR A 1 81 ? -5.545 5.159 11.440 1.00 98.69 81 TYR A C 1
ATOM 617 O O . TYR A 1 81 ? -4.376 5.132 11.818 1.00 98.69 81 TYR A O 1
ATOM 625 N N . LEU A 1 82 ? -6.001 6.133 10.642 1.00 98.38 82 LEU A N 1
ATOM 626 C CA . LEU A 1 82 ? -5.153 7.242 10.208 1.00 98.38 82 LEU A CA 1
ATOM 627 C C . LEU A 1 82 ? -4.661 8.069 11.403 1.00 98.38 82 LEU A C 1
ATOM 629 O O . LEU A 1 82 ? -3.488 8.425 11.458 1.00 98.38 82 LEU A O 1
ATOM 633 N N . GLN A 1 83 ? -5.537 8.368 12.364 1.00 98.25 83 GLN A N 1
ATOM 634 C CA . GLN A 1 83 ? -5.160 9.149 13.541 1.00 98.25 83 GLN A CA 1
ATOM 635 C C . GLN A 1 83 ? -4.106 8.441 14.402 1.00 98.25 83 GLN A C 1
ATOM 637 O O . GLN A 1 83 ? -3.184 9.099 14.882 1.00 98.25 83 GLN A O 1
ATOM 642 N N . GLU A 1 84 ? -4.221 7.126 14.590 1.00 98.44 84 GLU A N 1
ATOM 643 C CA . GLU A 1 84 ? -3.203 6.325 15.273 1.00 98.44 84 GLU A CA 1
ATOM 644 C C . GLU A 1 84 ? -1.863 6.414 14.539 1.00 98.44 84 GLU A C 1
ATOM 646 O O . GLU A 1 84 ? -0.864 6.793 15.151 1.00 98.44 84 GLU A O 1
ATOM 651 N N . ARG A 1 85 ? -1.854 6.223 13.213 1.00 98.12 85 ARG A N 1
ATOM 652 C CA . ARG A 1 85 ? -0.633 6.352 12.403 1.00 98.12 85 ARG A CA 1
ATOM 653 C C . ARG A 1 85 ? 0.007 7.740 12.509 1.00 98.12 85 ARG A C 1
ATOM 655 O O . ARG A 1 85 ? 1.229 7.846 12.552 1.00 98.12 85 ARG A O 1
ATOM 662 N N . LEU A 1 86 ? -0.783 8.813 12.573 1.00 98.12 86 LEU A N 1
ATOM 663 C CA . LEU A 1 86 ? -0.252 10.170 12.762 1.00 98.12 86 LEU A CA 1
ATOM 664 C C . LEU A 1 86 ? 0.433 10.349 14.128 1.00 98.12 86 LEU A C 1
ATOM 666 O O . LEU A 1 86 ? 1.463 11.021 14.195 1.00 98.12 86 LEU A O 1
ATOM 670 N N . ARG A 1 87 ? -0.093 9.724 15.193 1.00 98.12 87 ARG A N 1
ATOM 671 C CA . ARG A 1 87 ? 0.551 9.706 16.521 1.00 98.12 87 ARG A CA 1
ATOM 672 C C . ARG A 1 87 ? 1.827 8.869 16.522 1.00 98.12 87 ARG A C 1
ATOM 674 O O . ARG A 1 87 ? 2.832 9.308 17.066 1.00 98.12 87 ARG A O 1
ATOM 681 N N . GLU A 1 88 ? 1.816 7.696 15.886 1.00 97.81 88 GLU A N 1
ATOM 682 C CA . GLU A 1 88 ? 3.005 6.834 15.745 1.00 97.81 88 GLU A CA 1
ATOM 683 C C . GLU A 1 88 ? 4.162 7.559 15.045 1.00 97.81 88 GLU A C 1
ATOM 685 O O . GLU A 1 88 ? 5.326 7.367 15.391 1.00 97.81 88 GLU A O 1
ATOM 690 N N . LEU A 1 89 ? 3.840 8.421 14.077 1.00 97.06 89 LEU A N 1
ATOM 691 C CA . LEU A 1 89 ? 4.806 9.250 13.357 1.00 97.06 89 LEU A CA 1
ATOM 692 C C . LEU A 1 89 ? 5.213 10.527 14.116 1.00 97.06 89 LEU A C 1
ATOM 694 O O . LEU A 1 89 ? 6.055 11.275 13.621 1.00 97.06 89 LEU A O 1
ATOM 698 N N . GLY A 1 90 ? 4.628 10.798 15.287 1.00 96.50 90 GLY A N 1
ATOM 699 C CA . GLY A 1 90 ? 4.919 11.985 16.097 1.00 96.50 90 GLY A CA 1
ATOM 700 C C . GLY A 1 90 ? 4.454 13.305 15.474 1.00 96.50 90 GLY A C 1
ATOM 701 O O . GLY A 1 90 ? 5.028 14.352 15.766 1.00 96.50 90 GLY A O 1
ATOM 702 N N . VAL A 1 91 ? 3.454 13.268 14.586 1.00 96.06 91 VAL A N 1
ATOM 703 C CA . VAL A 1 91 ? 2.908 14.468 13.920 1.00 96.06 91 VAL A CA 1
ATOM 704 C C . VAL A 1 91 ? 1.942 15.229 14.836 1.00 96.06 91 VAL A C 1
ATOM 706 O O . VAL A 1 91 ? 1.822 16.450 14.719 1.00 96.06 91 VAL A O 1
ATOM 709 N N . ILE A 1 92 ? 1.257 14.511 15.731 1.00 87.75 92 ILE A N 1
ATOM 710 C CA . ILE A 1 92 ? 0.282 15.019 16.710 1.00 87.75 92 ILE A CA 1
ATOM 711 C C . ILE A 1 92 ? 0.440 14.331 18.063 1.00 87.75 92 ILE A C 1
ATOM 713 O O . ILE A 1 92 ? 0.974 13.198 18.087 1.00 87.75 92 ILE A O 1
#

Radius of gyration: 16.65 Å; chains: 1; bounding box: 38×30×39 Å

Secondary structure (DSSP, 8-state):
--EEEE-TTS-EEEPP--TT-------HHHHHHTTTSS----EEE---TT--TTS------------TT-B-SSS-BHHHHHHHHHHHTT--

Sequence (92 aa):
PGLQVQAKDGSWLDVPCDFGNLIVNIGDMLQEASGHYFPSTTHRVVNPDGADMTKSRISLPLFLHPRPDVVLSERHTAGSYLQERLRELGVI

Foldseek 3Di:
DFKWWQDPVRDTDDDDDDPPDDDDADADLQCLLVVNPGDRTDMDGDQDPPRDPVDDDDDDDDDDADDQQCDSDPVHGSVVVVVVVCVVVVVD

Organism: NCBI:txid589873